Protein AF-A0A4S8MNL0-F1 (afdb_monomer)

Solvent-accessible surface area (backbone atoms only — not comparable to full-atom values): 3396 Å² total; per-residue (Å²): 139,82,69,67,73,62,46,77,48,78,46,84,51,95,53,98,57,74,48,70,50,77,44,40,42,80,85,52,31,71,45,78,43,78,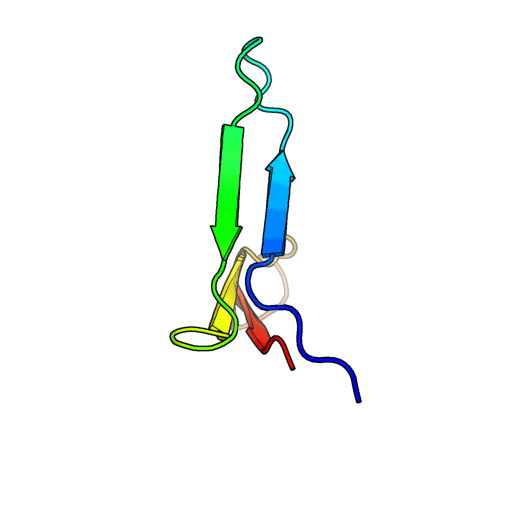38,90,62,70,86,84,45,103,58,58,57,42,80,47,73,56,111

Mean predicted aligned error: 9.41 Å

Radius of gyration: 13.98 Å; Cα contacts (8 Å, |Δi|>4): 69; chains: 1; bounding box: 35×17×34 Å

Foldseek 3Di:
DDADQKDWDWDDDVPPDTDIDIDGLPPDQKDKDQQPCPPPDPDRIDIDGGD

pLDDT: mean 72.16, std 7.87, range [56.5, 85.94]

Sequence (51 aa):
IYKHKDLHVNYTSYDLCQEQDSINPRTQPNIMMLAGDVNDNDHPYWYGHIV

Secondary structure (DSSP, 8-state):
----S-EEEEEE-SSS-EEEEEE-TTT--EEEEE-S--SS-S--EEEEE--

Structure (mmCIF, N/CA/C/O backbone):
data_AF-A0A4S8MNL0-F1
#
_entry.id   AF-A0A4S8MNL0-F1
#
loop_
_atom_site.group_PDB
_atom_site.id
_atom_site.type_symbol
_atom_site.label_atom_id
_atom_site.label_alt_id
_atom_site.label_comp_id
_atom_site.label_asym_id
_atom_site.label_entity_id
_atom_site.label_seq_id
_atom_site.pdbx_PDB_ins_code
_atom_site.Cartn_x
_atom_site.Cartn_y
_atom_site.Cartn_z
_atom_site.occupancy
_atom_site.B_iso_or_equiv
_atom_site.auth_seq_id
_atom_site.auth_comp_id
_atom_site.auth_asym_id
_atom_site.auth_atom_id
_atom_site.pdbx_PDB_model_num
ATOM 1 N N . ILE A 1 1 ? -21.221 -14.310 7.462 1.00 59.81 1 ILE A N 1
ATOM 2 C CA . ILE A 1 1 ? -20.398 -13.382 6.649 1.00 59.81 1 ILE A CA 1
ATOM 3 C C . ILE A 1 1 ? -19.789 -12.380 7.617 1.00 59.81 1 ILE A C 1
ATOM 5 O O . ILE A 1 1 ? -20.541 -11.640 8.240 1.00 59.81 1 ILE A O 1
ATOM 9 N N . TYR A 1 2 ? -18.479 -12.451 7.847 1.00 56.50 2 TYR A N 1
ATOM 10 C CA . TYR A 1 2 ? -17.783 -11.600 8.815 1.00 56.50 2 TYR A CA 1
ATOM 11 C C . TYR A 1 2 ? -17.124 -10.449 8.055 1.00 56.50 2 TYR A C 1
ATOM 13 O O . TYR A 1 2 ? -16.290 -10.702 7.193 1.00 56.50 2 TYR A O 1
ATOM 21 N N . LYS A 1 3 ? -17.534 -9.206 8.328 1.00 62.34 3 LYS A N 1
ATOM 22 C CA . LYS A 1 3 ? -16.981 -8.017 7.666 1.00 62.34 3 LYS A CA 1
ATOM 23 C C . LYS A 1 3 ? -15.864 -7.442 8.522 1.00 62.34 3 LYS A C 1
ATOM 25 O O . LYS A 1 3 ? -16.122 -6.991 9.643 1.00 62.34 3 LYS A O 1
ATOM 30 N N . HIS A 1 4 ? -14.640 -7.458 8.005 1.00 67.12 4 HIS A N 1
ATOM 31 C CA . HIS A 1 4 ? -13.512 -6.824 8.680 1.00 67.12 4 HIS A CA 1
ATOM 32 C C . HIS A 1 4 ? -13.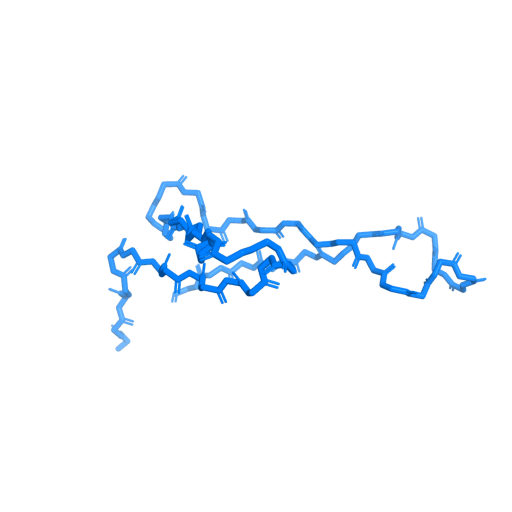725 -5.309 8.759 1.00 67.12 4 HIS A C 1
ATOM 34 O O . HIS A 1 4 ? -14.245 -4.685 7.835 1.00 67.12 4 HIS A O 1
ATOM 40 N N . LYS A 1 5 ? -13.399 -4.734 9.922 1.00 67.69 5 LYS A N 1
ATOM 41 C CA . LYS A 1 5 ? -13.591 -3.303 10.183 1.00 67.69 5 LYS A CA 1
ATOM 42 C C . LYS A 1 5 ? -12.558 -2.460 9.437 1.00 67.69 5 LYS A C 1
ATOM 44 O O . LYS A 1 5 ? -12.957 -1.465 8.854 1.00 67.69 5 LYS A O 1
ATOM 49 N N . ASP A 1 6 ? -11.306 -2.907 9.440 1.00 69.44 6 ASP A N 1
ATOM 50 C CA . ASP A 1 6 ? -10.156 -2.287 8.785 1.00 69.44 6 ASP A CA 1
ATOM 51 C C . ASP A 1 6 ? -9.204 -3.416 8.334 1.00 69.44 6 ASP A C 1
ATOM 53 O O . ASP A 1 6 ? -9.071 -4.426 9.036 1.00 69.44 6 ASP A O 1
ATOM 57 N N . LEU A 1 7 ? -8.591 -3.278 7.157 1.00 75.88 7 LEU A N 1
ATOM 58 C CA . LEU A 1 7 ? -7.573 -4.178 6.605 1.00 75.88 7 LEU A CA 1
ATOM 59 C C . LEU A 1 7 ? -6.214 -3.470 6.665 1.00 75.88 7 LEU A C 1
ATOM 61 O O . LEU A 1 7 ? -6.095 -2.351 6.179 1.00 75.88 7 LEU A O 1
ATOM 65 N N . HIS A 1 8 ? -5.193 -4.120 7.226 1.00 76.06 8 HIS A N 1
ATOM 66 C CA . HIS A 1 8 ? -3.822 -3.600 7.236 1.00 76.06 8 HIS A CA 1
ATOM 67 C C . HIS A 1 8 ? -2.951 -4.396 6.266 1.00 76.06 8 HIS A C 1
ATOM 69 O O . HIS A 1 8 ? -2.832 -5.616 6.403 1.00 76.06 8 HIS A O 1
ATOM 75 N N . VAL A 1 9 ? -2.339 -3.709 5.304 1.00 75.12 9 VAL A N 1
ATOM 76 C CA . VAL A 1 9 ? -1.384 -4.284 4.355 1.00 75.12 9 VAL A CA 1
ATOM 77 C C . VAL A 1 9 ? 0.010 -3.803 4.740 1.00 75.12 9 VAL A C 1
ATOM 79 O O . VAL A 1 9 ? 0.302 -2.613 4.674 1.00 75.12 9 VAL A O 1
ATOM 82 N N . ASN A 1 10 ? 0.865 -4.736 5.156 1.00 72.75 10 ASN A N 1
ATOM 83 C CA . ASN A 1 10 ? 2.273 -4.458 5.430 1.00 72.75 10 ASN A CA 1
ATOM 84 C C . ASN A 1 10 ? 3.068 -4.715 4.156 1.00 72.75 10 ASN A C 1
ATOM 86 O O . ASN A 1 10 ? 3.053 -5.840 3.651 1.00 72.75 10 ASN A O 1
ATOM 90 N N . TYR A 1 11 ? 3.790 -3.716 3.670 1.00 67.81 11 TYR A N 1
ATOM 91 C CA . TYR A 1 11 ? 4.729 -3.886 2.572 1.00 67.81 11 TYR A CA 1
ATOM 92 C C . TYR A 1 11 ? 6.141 -3.619 3.072 1.00 67.81 11 TYR A C 1
ATOM 94 O O . TYR A 1 11 ? 6.407 -2.714 3.861 1.00 67.81 11 TYR A O 1
ATOM 102 N N . THR A 1 12 ? 7.066 -4.466 2.642 1.00 64.38 12 THR A N 1
ATOM 103 C CA . THR A 1 12 ? 8.488 -4.235 2.862 1.00 64.38 12 THR A CA 1
ATOM 104 C C . THR A 1 12 ? 8.951 -3.223 1.829 1.00 64.38 12 THR A C 1
ATOM 106 O O . THR A 1 12 ? 9.234 -3.593 0.688 1.00 64.38 12 THR A O 1
ATOM 109 N N . SER A 1 13 ? 9.006 -1.950 2.217 1.00 64.25 13 SER A N 1
ATOM 110 C CA . SER A 1 13 ? 9.897 -1.016 1.537 1.00 64.25 13 SER A CA 1
ATOM 111 C C . SER A 1 13 ? 11.339 -1.463 1.808 1.00 64.25 13 SER A C 1
ATOM 113 O O . SER A 1 13 ? 11.627 -2.056 2.847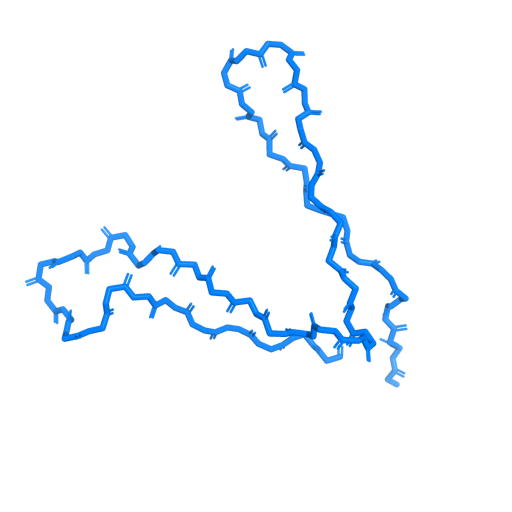 1.00 64.25 13 SER A O 1
ATOM 115 N N . TYR A 1 14 ? 12.237 -1.274 0.844 1.00 64.75 14 TYR A N 1
ATOM 116 C CA . TYR A 1 14 ? 13.642 -1.683 0.976 1.00 64.75 14 TYR A CA 1
ATOM 117 C C . TYR A 1 14 ? 14.403 -0.863 2.028 1.00 64.75 14 TYR A C 1
ATOM 119 O O . TYR A 1 14 ? 15.457 -1.293 2.501 1.00 64.75 14 TYR A O 1
ATOM 127 N N . ASP A 1 15 ? 13.848 0.276 2.432 1.00 61.50 15 ASP A N 1
ATOM 128 C CA . ASP A 1 15 ? 14.284 0.986 3.621 1.00 61.50 15 ASP A CA 1
ATOM 129 C C . ASP A 1 15 ? 13.690 0.292 4.847 1.00 61.50 15 ASP A C 1
ATOM 131 O O . ASP A 1 15 ? 12.538 -0.121 4.835 1.00 61.50 15 ASP A O 1
ATOM 135 N N . LEU A 1 16 ? 14.458 0.171 5.929 1.00 65.06 16 LEU A N 1
ATOM 136 C CA . LEU A 1 16 ? 14.099 -0.528 7.179 1.00 65.06 16 LEU A CA 1
ATOM 137 C C . LEU A 1 16 ? 12.803 -0.024 7.873 1.00 65.06 16 LEU A C 1
ATOM 139 O O . LEU A 1 16 ? 12.475 -0.467 8.973 1.00 65.06 16 LEU A O 1
ATOM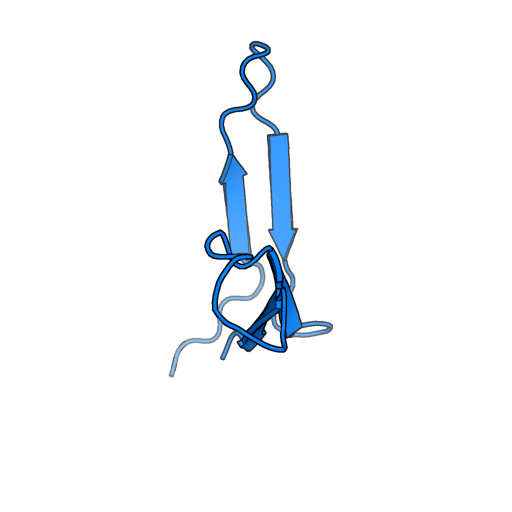 143 N N . CYS A 1 17 ? 12.070 0.894 7.246 1.00 61.62 17 CYS A N 1
ATOM 144 C CA . CYS A 1 17 ? 10.724 1.312 7.586 1.00 61.62 17 CYS A CA 1
ATOM 145 C C . CYS A 1 17 ? 9.698 0.360 6.953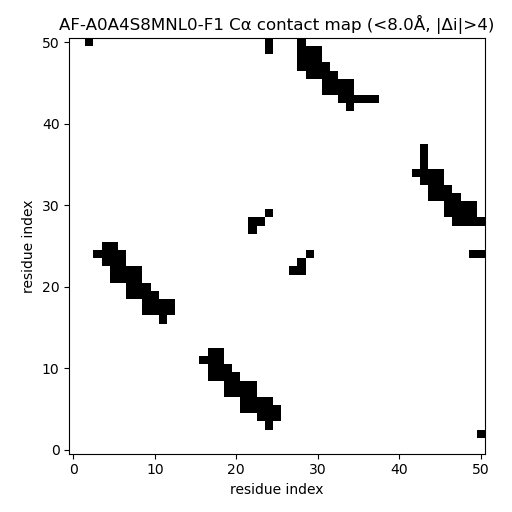 1.00 61.62 17 CYS A C 1
ATOM 147 O O . CYS A 1 17 ? 9.441 0.380 5.750 1.00 61.62 17 CYS A O 1
ATOM 149 N N . GLN A 1 18 ? 9.070 -0.462 7.793 1.00 62.66 18 GLN A N 1
ATOM 150 C CA . GLN A 1 18 ? 7.867 -1.193 7.417 1.00 62.66 18 GLN A CA 1
ATOM 151 C C . GLN A 1 18 ? 6.705 -0.200 7.336 1.00 62.66 18 GLN A C 1
ATOM 153 O O . GLN A 1 18 ? 6.169 0.226 8.359 1.00 62.66 18 GLN A O 1
ATOM 158 N N . GLU A 1 19 ? 6.347 0.198 6.122 1.00 69.00 19 GLU A N 1
ATOM 159 C CA . GLU A 1 19 ? 5.175 1.031 5.889 1.00 69.00 19 GLU A CA 1
ATOM 160 C C . GLU A 1 19 ? 3.913 0.153 5.891 1.00 69.00 19 GLU A C 1
ATOM 162 O O . GLU A 1 19 ? 3.913 -1.016 5.478 1.00 69.00 19 GLU A O 1
ATOM 167 N N . GLN A 1 20 ? 2.843 0.702 6.463 1.00 71.81 20 GLN A N 1
ATOM 168 C CA . GLN A 1 20 ? 1.563 0.026 6.624 1.00 71.81 20 GLN A CA 1
ATOM 169 C C . GLN A 1 20 ? 0.478 0.877 5.985 1.00 71.81 20 GLN A C 1
ATOM 171 O O . GLN A 1 20 ? 0.268 2.018 6.396 1.00 71.81 20 GLN A O 1
ATOM 176 N N . ASP A 1 21 ? -0.269 0.286 5.061 1.00 74.25 21 ASP A N 1
ATOM 177 C CA . ASP A 1 21 ? -1.474 0.908 4.532 1.00 74.25 21 ASP A CA 1
ATOM 178 C C . ASP A 1 21 ? -2.692 0.337 5.257 1.00 74.25 21 ASP A C 1
ATOM 180 O O . ASP A 1 21 ? -2.889 -0.880 5.341 1.00 74.25 21 ASP A O 1
ATOM 184 N N . SER A 1 22 ? -3.521 1.233 5.795 1.00 72.50 22 SER A N 1
ATOM 185 C CA . SER A 1 22 ? -4.825 0.887 6.358 1.00 72.50 22 SER A CA 1
ATOM 186 C C . SER A 1 22 ? -5.914 1.169 5.332 1.00 72.50 22 SER A C 1
ATOM 188 O O . SER A 1 22 ? -6.067 2.286 4.843 1.00 72.50 22 SER A O 1
ATOM 190 N N . ILE A 1 23 ? -6.679 0.139 4.992 1.00 77.44 23 ILE A N 1
ATOM 191 C CA . ILE A 1 23 ? -7.785 0.219 4.045 1.00 77.44 23 ILE A CA 1
ATOM 192 C C . ILE A 1 23 ? -9.061 -0.048 4.825 1.00 77.44 23 ILE A C 1
ATOM 194 O O . ILE A 1 23 ? -9.202 -1.105 5.438 1.00 77.44 23 ILE A O 1
ATOM 198 N N . ASN A 1 24 ? -9.991 0.905 4.806 1.00 77.00 24 ASN A N 1
ATOM 199 C CA . ASN A 1 24 ? -11.269 0.783 5.497 1.00 77.00 24 ASN A CA 1
ATOM 200 C C . ASN A 1 24 ? -12.349 0.253 4.535 1.00 77.00 24 ASN A C 1
ATOM 202 O O . ASN A 1 24 ? -12.870 1.023 3.717 1.00 77.00 24 ASN A O 1
ATOM 206 N N . PRO A 1 25 ? -12.768 -1.024 4.656 1.00 73.94 25 PRO A N 1
ATOM 2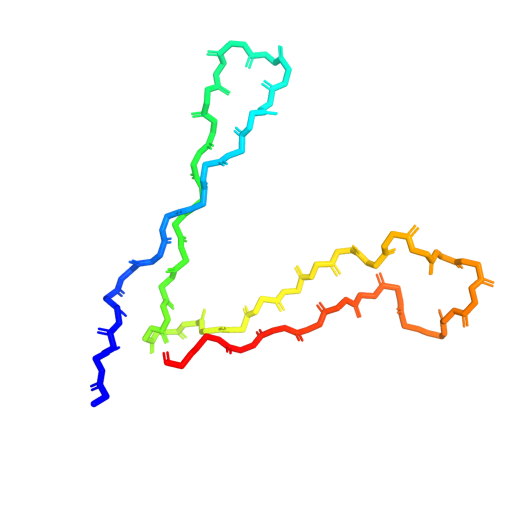07 C CA . PRO A 1 25 ? -13.762 -1.617 3.764 1.00 73.94 25 PRO A CA 1
ATOM 208 C C . PRO A 1 25 ? -15.164 -1.014 3.923 1.00 73.94 25 PRO A C 1
ATOM 210 O O . PRO A 1 25 ? -16.044 -1.272 3.108 1.00 73.94 25 PRO A O 1
ATOM 213 N N . ARG A 1 26 ? -15.426 -0.239 4.985 1.00 76.31 26 ARG A N 1
ATOM 214 C CA . ARG A 1 26 ? -16.759 0.323 5.264 1.00 76.31 26 ARG A CA 1
ATOM 215 C C . ARG A 1 26 ? -17.029 1.611 4.509 1.00 76.31 26 ARG A C 1
ATOM 217 O O . ARG A 1 26 ? -18.173 1.857 4.142 1.00 76.31 26 ARG A O 1
ATOM 224 N N . THR A 1 27 ? -16.008 2.444 4.342 1.00 76.19 27 THR A N 1
ATOM 225 C CA . THR A 1 27 ? -16.143 3.771 3.728 1.00 76.19 27 THR A CA 1
ATOM 226 C C . THR A 1 27 ? -15.577 3.807 2.319 1.00 76.19 27 THR A C 1
ATOM 228 O O . THR A 1 27 ? -16.103 4.534 1.482 1.00 76.19 27 THR A O 1
ATOM 231 N N . GLN A 1 28 ? -14.537 3.016 2.040 1.00 76.44 28 GLN A N 1
ATOM 232 C CA . GLN A 1 28 ? -13.894 2.975 0.733 1.00 76.44 28 GLN A CA 1
ATOM 233 C C . GLN A 1 28 ? -13.321 1.572 0.454 1.00 76.44 28 GLN A C 1
ATOM 235 O O . GLN A 1 28 ? -12.116 1.360 0.566 1.00 76.44 28 GLN A O 1
ATOM 240 N N . PRO A 1 29 ? -14.173 0.598 0.081 1.00 79.44 29 PRO A N 1
ATOM 241 C CA . PRO A 1 29 ? -13.743 -0.775 -0.210 1.00 79.44 29 PRO A CA 1
ATOM 242 C C . PRO A 1 29 ? -13.024 -0.934 -1.555 1.00 79.44 29 PRO A C 1
ATOM 244 O O . PRO A 1 29 ? -12.549 -2.028 -1.859 1.00 79.44 29 PRO A O 1
ATOM 247 N N . ASN A 1 30 ? -12.987 0.119 -2.374 1.00 81.31 30 ASN A N 1
ATOM 248 C CA . ASN A 1 30 ? -12.438 0.070 -3.722 1.00 81.31 30 ASN A CA 1
ATOM 249 C C . ASN A 1 30 ? -10.926 0.296 -3.694 1.00 81.31 30 ASN A C 1
ATOM 251 O O . ASN A 1 30 ? -10.465 1.330 -3.209 1.00 81.31 30 ASN A O 1
ATOM 255 N N . ILE A 1 31 ? -10.180 -0.645 -4.269 1.00 82.94 31 ILE A N 1
ATOM 256 C CA . ILE A 1 31 ? -8.726 -0.584 -4.426 1.00 82.94 31 ILE A CA 1
ATOM 257 C C . ILE A 1 31 ? -8.389 -0.620 -5.914 1.00 82.94 31 ILE A C 1
ATOM 259 O O . ILE A 1 31 ? -8.982 -1.386 -6.676 1.00 82.94 31 ILE A O 1
ATOM 263 N N . MET A 1 32 ? -7.408 0.192 -6.304 1.00 85.94 32 MET A N 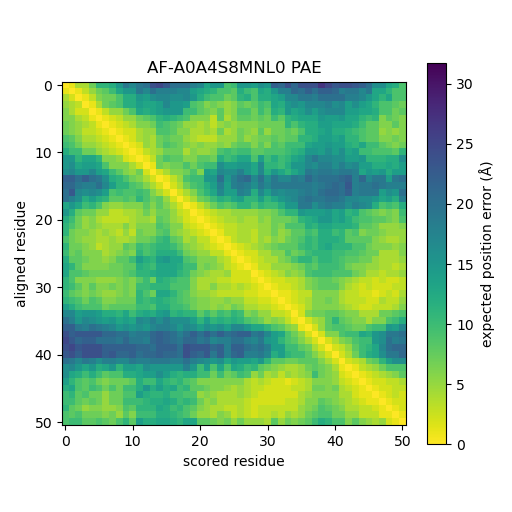1
ATOM 264 C CA . MET A 1 32 ? -6.795 0.174 -7.626 1.00 85.94 32 MET A CA 1
ATOM 265 C C . MET A 1 32 ? -5.324 -0.235 -7.480 1.00 85.94 32 MET A C 1
ATOM 267 O O . MET A 1 32 ? -4.618 0.320 -6.641 1.00 85.94 32 MET A O 1
ATOM 271 N N . MET A 1 33 ? -4.859 -1.200 -8.270 1.00 81.81 33 MET A N 1
ATOM 272 C CA . MET A 1 33 ? -3.459 -1.644 -8.286 1.00 81.81 33 MET A CA 1
ATOM 273 C C . MET A 1 33 ? -2.891 -1.522 -9.694 1.00 81.81 33 MET A C 1
ATOM 275 O O . MET A 1 33 ? -3.624 -1.694 -10.662 1.00 81.81 33 MET A O 1
ATOM 279 N N . LEU A 1 34 ? -1.596 -1.240 -9.826 1.00 81.38 34 LEU A N 1
ATOM 280 C CA . LEU A 1 34 ? -0.941 -1.233 -11.133 1.00 81.38 34 LEU A CA 1
ATOM 281 C C . LEU A 1 34 ? -0.883 -2.668 -11.677 1.00 81.38 34 LEU A C 1
ATOM 283 O O . LEU A 1 34 ? -0.355 -3.564 -11.015 1.00 81.38 34 LEU A O 1
ATOM 287 N N . ALA A 1 35 ? -1.432 -2.884 -12.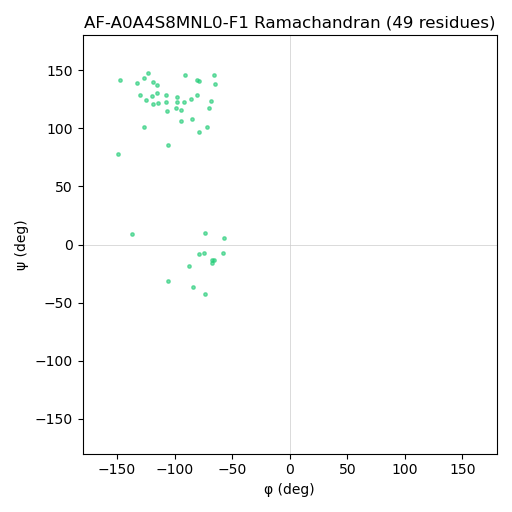870 1.00 77.00 35 ALA A N 1
ATOM 288 C CA . ALA A 1 35 ? -1.316 -4.155 -13.566 1.00 77.00 35 ALA A CA 1
ATOM 289 C C . ALA A 1 35 ? 0.138 -4.307 -14.033 1.00 77.00 35 ALA A C 1
ATOM 291 O O . ALA A 1 35 ? 0.630 -3.498 -14.814 1.00 77.00 35 ALA A O 1
ATOM 292 N N . GLY A 1 36 ? 0.845 -5.322 -13.531 1.00 69.94 36 GLY A N 1
ATOM 293 C CA . GLY A 1 36 ? 2.266 -5.527 -13.843 1.00 69.94 36 GLY A CA 1
ATOM 294 C C . GLY A 1 36 ? 2.552 -5.864 -15.311 1.00 69.94 36 GLY A C 1
ATOM 295 O O . GLY A 1 36 ? 3.704 -5.795 -15.730 1.00 69.94 36 GLY A O 1
ATOM 296 N N . ASP A 1 37 ? 1.521 -6.202 -16.088 1.00 68.94 37 ASP A N 1
ATOM 297 C CA . ASP A 1 37 ? 1.636 -6.517 -17.508 1.00 68.94 37 ASP A CA 1
ATOM 298 C C . ASP A 1 37 ? 1.089 -5.366 -18.361 1.00 68.94 37 ASP A C 1
ATOM 300 O O . ASP A 1 37 ? -0.089 -5.308 -18.716 1.00 68.94 37 ASP A O 1
ATOM 304 N N . VAL A 1 38 ? 1.966 -4.397 -18.622 1.00 60.56 38 VAL A N 1
ATOM 305 C CA . VAL A 1 38 ? 1.669 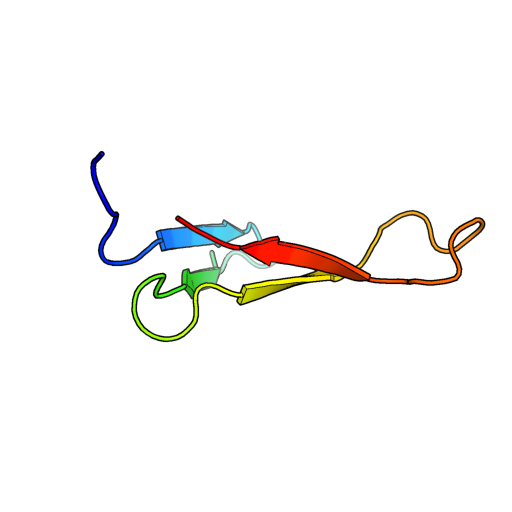-3.178 -19.391 1.00 60.56 38 VAL A CA 1
ATOM 306 C C . VAL A 1 38 ? 1.658 -3.456 -20.904 1.00 60.56 38 VAL A C 1
ATOM 308 O O . VAL A 1 38 ? 1.273 -2.586 -21.680 1.00 60.56 38 VAL A O 1
ATOM 311 N N . ASN A 1 39 ? 2.061 -4.654 -21.348 1.00 62.28 39 ASN A N 1
ATOM 312 C CA . ASN A 1 39 ? 2.267 -4.925 -22.772 1.00 62.28 39 ASN A CA 1
ATOM 313 C C . ASN A 1 39 ? 1.013 -5.396 -23.524 1.00 62.28 39 ASN A C 1
ATOM 315 O O . ASN A 1 39 ? 1.004 -5.268 -24.742 1.00 62.28 39 ASN A O 1
ATOM 319 N N . ASP A 1 40 ? -0.029 -5.888 -22.841 1.00 60.38 40 ASP A N 1
ATOM 320 C CA . ASP A 1 40 ? -1.149 -6.572 -23.521 1.00 60.38 40 ASP A CA 1
ATOM 321 C C . ASP A 1 40 ? -2.563 -6.199 -23.033 1.00 60.38 40 ASP A C 1
ATOM 323 O O . ASP A 1 40 ? -3.542 -6.823 -23.440 1.00 60.38 40 ASP A O 1
ATOM 327 N N . ASN A 1 41 ? -2.724 -5.175 -22.184 1.00 60.53 41 ASN A N 1
ATOM 328 C CA . ASN A 1 41 ? -4.053 -4.764 -21.711 1.00 60.53 41 ASN A CA 1
ATOM 329 C C . ASN A 1 41 ? -4.300 -3.256 -21.867 1.00 60.53 41 ASN A C 1
ATOM 331 O O . ASN A 1 41 ? -3.558 -2.440 -21.325 1.00 60.53 41 ASN A O 1
ATOM 335 N N . ASP A 1 42 ? -5.430 -2.895 -22.491 1.00 72.00 42 ASP A N 1
ATOM 336 C CA . ASP A 1 42 ? -5.968 -1.520 -22.605 1.00 72.00 42 ASP A CA 1
ATOM 337 C C . ASP A 1 42 ? -6.220 -0.833 -21.241 1.00 72.00 42 ASP A C 1
ATOM 339 O O . ASP A 1 42 ? -6.549 0.355 -21.157 1.00 72.00 42 ASP A O 1
ATOM 343 N N . HIS A 1 43 ? -6.083 -1.576 -20.140 1.00 69.12 43 HIS A N 1
ATOM 344 C CA . HIS A 1 43 ? -6.308 -1.115 -18.780 1.00 69.12 43 HIS A CA 1
ATOM 345 C C . HIS A 1 43 ? -5.080 -1.402 -17.906 1.00 69.12 43 HIS A C 1
ATOM 347 O O . HIS A 1 43 ? -4.931 -2.518 -17.408 1.00 69.12 43 HIS A O 1
ATOM 353 N N . PRO A 1 44 ? -4.230 -0.393 -17.638 1.00 80.00 44 PRO A N 1
ATOM 354 C CA . PRO A 1 44 ? -3.011 -0.564 -16.844 1.00 80.00 44 PRO A CA 1
ATOM 355 C C . PRO A 1 44 ? -3.277 -0.735 -15.336 1.00 80.00 44 PRO A C 1
ATOM 357 O O . PRO A 1 44 ? -2.342 -0.711 -14.539 1.00 80.00 44 PRO A O 1
ATOM 360 N N . TYR A 1 45 ? -4.536 -0.911 -14.921 1.00 83.75 45 TYR A N 1
ATOM 361 C CA . TYR A 1 45 ? -4.929 -1.012 -13.519 1.00 83.75 45 TYR A CA 1
ATOM 362 C C . TYR A 1 45 ? -5.866 -2.192 -13.259 1.00 83.75 45 TYR A C 1
ATOM 364 O O . TYR A 1 45 ? -6.807 -2.443 -14.012 1.00 83.75 45 TYR A O 1
ATOM 372 N N . TRP A 1 46 ? -5.641 -2.876 -12.142 1.00 81.69 46 TRP A N 1
ATOM 373 C CA . TRP A 1 46 ? -6.563 -3.838 -11.552 1.00 81.69 46 TRP A CA 1
ATOM 374 C C . TRP A 1 46 ? -7.484 -3.148 -10.557 1.00 81.69 46 TRP A C 1
ATOM 376 O O . TRP A 1 46 ? -7.065 -2.246 -9.833 1.00 81.69 46 TRP A O 1
ATOM 386 N N . TYR A 1 47 ? -8.724 -3.622 -10.487 1.00 85.44 47 TYR A N 1
ATOM 387 C CA . TYR A 1 47 ? -9.743 -3.113 -9.578 1.00 85.44 47 TYR A CA 1
ATOM 388 C C . TYR A 1 47 ? -10.205 -4.234 -8.653 1.00 85.44 47 TYR A C 1
ATOM 390 O O . TYR A 1 47 ? -10.584 -5.311 -9.115 1.00 85.44 47 TYR A O 1
ATOM 398 N N . GLY A 1 48 ? -10.185 -3.978 -7.348 1.00 83.50 48 GLY A N 1
ATOM 399 C CA . GLY A 1 48 ? -10.665 -4.898 -6.322 1.00 83.50 48 GLY A CA 1
ATOM 400 C C . GLY A 1 48 ? -11.682 -4.223 -5.410 1.00 83.50 48 GLY A C 1
ATOM 401 O O . GLY A 1 48 ? -11.538 -3.047 -5.083 1.00 83.50 48 GLY A O 1
ATOM 402 N N . HIS A 1 49 ? -12.701 -4.970 -4.988 1.00 82.31 49 HIS A N 1
ATOM 403 C CA . HIS A 1 49 ? -13.679 -4.524 -3.997 1.00 82.31 49 HIS A CA 1
ATOM 404 C C . HIS A 1 49 ? -13.624 -5.443 -2.775 1.00 82.31 49 HIS A C 1
ATOM 406 O O . HIS A 1 49 ? -13.862 -6.647 -2.889 1.00 82.31 49 HIS A O 1
ATOM 412 N N . ILE A 1 50 ? -13.349 -4.883 -1.598 1.00 76.56 50 ILE A N 1
ATOM 413 C CA . ILE A 1 50 ? -13.335 -5.635 -0.335 1.00 76.56 50 ILE A CA 1
ATOM 414 C C . ILE A 1 50 ? -14.775 -5.812 0.180 1.00 76.56 50 ILE A C 1
ATOM 416 O O . ILE A 1 50 ? -15.515 -4.835 0.281 1.00 76.56 50 ILE A O 1
ATOM 420 N N . VAL A 1 51 ? -15.185 -7.046 0.503 1.00 73.50 51 VAL A N 1
ATOM 421 C CA . VAL A 1 51 ? -16.550 -7.402 0.966 1.00 73.50 51 VAL A CA 1
ATOM 422 C C . VAL A 1 51 ? -16.611 -7.910 2.402 1.00 73.50 51 VAL A C 1
ATOM 424 O O . VAL A 1 51 ? -15.641 -8.555 2.853 1.00 73.50 51 VAL A O 1
#

Organism: Dendrothele bispora (strain CBS 962.96) (NCBI:txid1314807)